Protein AF-A0A527G9A9-F1 (afdb_monomer_lite)

Radius of gyration: 15.25 Å; chains: 1; bounding box: 36×18×44 Å

pLDDT: mean 89.5, std 12.94, range [46.72, 98.25]

Foldseek 3Di:
DDQWDQDPVRDIAGDPVNVCVVCVVVQKAWPDKDWDQPDDDPNDTDIHIDTDIDHPDPVPPDD

Secondary structure (DSSP, 8-state):
--SEEE-TTS-EEEPHHHHHHHHHHTT-EEEEEEEEEEEEETTEEEEEEEEEEEPP-GGG---

Sequence (63 aa):
DGDFMLLPSRRYAHAQHYVRDVLAANGLSVLSLEPTVIRQDRGEHVNGLVVVAGAPNSARQRT

Structure (mmCIF, N/CA/C/O backbone):
data_AF-A0A527G9A9-F1
#
_entry.id   AF-A0A527G9A9-F1
#
loop_
_atom_site.group_PDB
_atom_site.id
_atom_site.type_symbol
_atom_site.label_atom_id
_atom_site.label_alt_id
_atom_site.label_comp_id
_atom_site.label_asym_id
_atom_site.label_entity_id
_atom_site.label_seq_id
_atom_site.pdbx_PDB_ins_code
_atom_site.Cartn_x
_atom_site.Cartn_y
_atom_site.Cartn_z
_atom_site.occupancy
_atom_site.B_iso_or_equiv
_atom_site.auth_seq_id
_atom_site.auth_comp_id
_atom_site.auth_asym_id
_atom_site.auth_atom_id
_atom_site.pdbx_PDB_model_num
ATOM 1 N N . ASP A 1 1 ? -6.880 -8.169 -13.724 1.00 54.06 1 ASP A N 1
ATOM 2 C CA . ASP A 1 1 ? -7.270 -7.691 -12.387 1.00 54.06 1 ASP A CA 1
ATOM 3 C C . ASP A 1 1 ? -7.026 -8.780 -11.369 1.00 54.06 1 ASP A C 1
ATOM 5 O O . ASP A 1 1 ? -7.697 -9.801 -11.393 1.00 54.06 1 ASP A O 1
ATOM 9 N N . GLY A 1 2 ? -5.973 -8.623 -10.576 1.00 80.12 2 GLY A N 1
ATOM 10 C CA . GLY A 1 2 ? -5.587 -9.564 -9.532 1.00 80.12 2 GLY A CA 1
ATOM 11 C C . GLY A 1 2 ? -5.124 -8.784 -8.311 1.00 80.12 2 GLY A C 1
ATOM 12 O O . GLY A 1 2 ? -4.710 -7.631 -8.429 1.00 80.12 2 GLY A O 1
ATOM 13 N N . ASP A 1 3 ? -5.221 -9.409 -7.149 1.00 92.94 3 ASP A N 1
ATOM 14 C CA . ASP A 1 3 ? -4.936 -8.792 -5.853 1.00 92.94 3 ASP A CA 1
ATOM 15 C C . ASP A 1 3 ? -3.497 -8.294 -5.733 1.00 92.94 3 ASP A C 1
ATOM 17 O O . ASP A 1 3 ? -3.212 -7.204 -5.228 1.00 92.94 3 ASP A O 1
ATOM 21 N N . PHE A 1 4 ? -2.577 -9.083 -6.271 1.00 94.06 4 PHE A N 1
ATOM 22 C CA . PHE A 1 4 ? -1.190 -8.713 -6.433 1.00 94.06 4 PHE A CA 1
ATOM 23 C C . PHE A 1 4 ? -0.555 -9.512 -7.566 1.00 94.06 4 PHE A C 1
ATOM 25 O O . PHE A 1 4 ? -1.066 -10.547 -7.994 1.00 94.06 4 PHE A O 1
ATOM 32 N N . MET A 1 5 ? 0.601 -9.051 -8.031 1.00 94.62 5 MET A N 1
ATOM 33 C CA . MET A 1 5 ? 1.436 -9.795 -8.967 1.00 94.62 5 MET A CA 1
ATOM 34 C C . MET A 1 5 ? 2.911 -9.665 -8.610 1.00 94.62 5 MET A C 1
ATOM 36 O O . MET A 1 5 ? 3.350 -8.625 -8.122 1.00 94.62 5 MET A O 1
ATOM 40 N N . LEU A 1 6 ? 3.693 -10.709 -8.877 1.00 92.44 6 LEU A N 1
ATOM 41 C CA . LEU A 1 6 ? 5.145 -10.644 -8.758 1.00 92.44 6 LEU A CA 1
ATOM 42 C C . LEU A 1 6 ? 5.731 -10.022 -10.030 1.00 92.44 6 LEU A C 1
ATOM 44 O O . LEU A 1 6 ? 5.596 -10.579 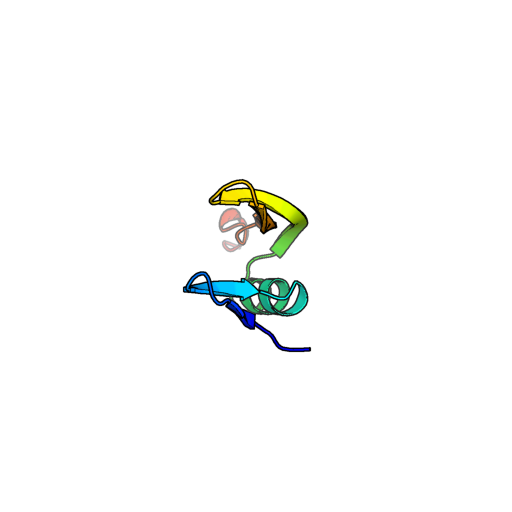-11.118 1.00 92.44 6 LEU A O 1
ATOM 48 N N . LEU A 1 7 ? 6.390 -8.871 -9.901 1.00 87.12 7 LEU A N 1
ATOM 49 C CA . LEU A 1 7 ? 7.052 -8.209 -11.024 1.00 87.12 7 LEU A CA 1
ATOM 50 C C . LEU A 1 7 ? 8.384 -8.897 -11.380 1.00 87.12 7 LEU A C 1
ATOM 52 O O . LEU A 1 7 ? 9.006 -9.510 -10.507 1.00 87.12 7 LEU A O 1
ATOM 56 N N . PRO A 1 8 ? 8.918 -8.706 -12.605 1.00 86.75 8 PRO A N 1
ATOM 57 C CA . PRO A 1 8 ? 10.262 -9.173 -12.978 1.00 86.75 8 PRO A CA 1
ATOM 58 C C . PRO A 1 8 ? 11.377 -8.680 -12.040 1.00 86.75 8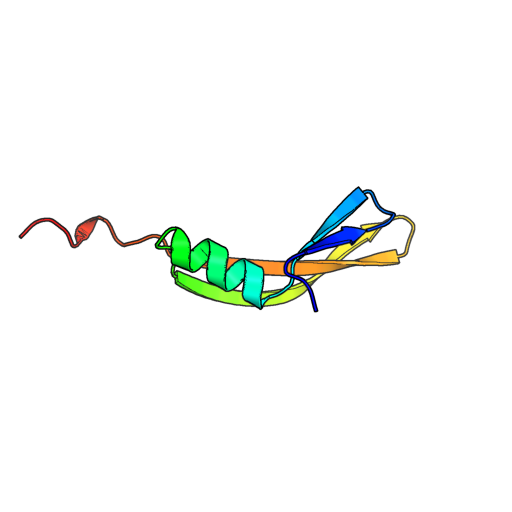 PRO A C 1
ATOM 60 O O . PRO A 1 8 ? 12.400 -9.340 -11.870 1.00 86.75 8 PRO A O 1
ATOM 63 N N . SER A 1 9 ? 11.154 -7.546 -11.365 1.00 81.19 9 SER A N 1
ATOM 64 C CA . SER A 1 9 ? 12.027 -7.001 -10.318 1.00 81.19 9 SER A CA 1
ATOM 65 C C . SER A 1 9 ? 11.997 -7.783 -8.991 1.00 81.19 9 SER A C 1
ATOM 67 O O . SER A 1 9 ? 12.658 -7.372 -8.036 1.00 81.19 9 SER A O 1
ATOM 69 N N . ARG A 1 10 ? 11.244 -8.893 -8.923 1.00 87.94 10 ARG A N 1
ATOM 70 C CA . ARG A 1 10 ? 11.021 -9.763 -7.751 1.00 87.94 10 ARG A CA 1
ATOM 71 C C . ARG A 1 10 ? 10.347 -9.065 -6.571 1.00 87.94 10 ARG A C 1
ATOM 73 O O . ARG A 1 10 ? 10.558 -9.431 -5.418 1.00 87.94 10 ARG A O 1
ATOM 80 N N . ARG A 1 11 ? 9.536 -8.050 -6.860 1.00 87.75 11 ARG A N 1
ATOM 81 C CA . ARG A 1 11 ? 8.721 -7.338 -5.872 1.00 87.75 11 ARG A CA 1
ATOM 82 C C . ARG A 1 11 ? 7.251 -7.508 -6.211 1.00 87.75 11 ARG A C 1
ATOM 84 O O . ARG A 1 11 ? 6.888 -7.466 -7.386 1.00 87.75 11 ARG A O 1
ATOM 91 N N . TYR A 1 12 ? 6.429 -7.704 -5.187 1.00 92.69 12 TYR A N 1
ATOM 92 C CA . TYR A 1 12 ? 4.986 -7.725 -5.363 1.00 92.69 12 TYR A CA 1
ATOM 93 C C . TYR A 1 12 ? 4.473 -6.316 -5.658 1.00 92.69 12 TYR A C 1
ATOM 95 O O . TYR A 1 12 ? 4.813 -5.362 -4.960 1.00 92.69 12 TYR A O 1
ATOM 103 N N . ALA A 1 13 ? 3.661 -6.198 -6.701 1.00 93.25 13 ALA A N 1
ATOM 104 C CA . ALA A 1 13 ? 2.799 -5.054 -6.930 1.00 93.25 13 ALA A CA 1
ATOM 105 C C . ALA A 1 13 ? 1.405 -5.411 -6.421 1.00 93.25 13 ALA A C 1
ATOM 107 O O . ALA A 1 13 ? 0.858 -6.440 -6.813 1.00 93.25 13 ALA A O 1
ATOM 108 N N . HIS A 1 14 ? 0.855 -4.575 -5.548 1.00 95.94 14 HIS A N 1
ATOM 109 C CA . HIS A 1 14 ? -0.457 -4.779 -4.945 1.00 95.94 14 HIS A CA 1
ATOM 110 C C . HIS A 1 14 ? -1.490 -3.870 -5.600 1.00 95.94 14 HIS A C 1
ATOM 112 O O . HIS A 1 14 ? -1.226 -2.686 -5.826 1.00 95.94 14 HIS A O 1
ATOM 118 N N . ALA A 1 15 ? -2.674 -4.410 -5.871 1.00 95.69 15 ALA A N 1
ATOM 119 C CA . ALA A 1 15 ? -3.809 -3.598 -6.263 1.00 95.69 15 ALA A CA 1
ATOM 120 C C . ALA A 1 15 ? -4.352 -2.819 -5.055 1.00 95.69 15 ALA A C 1
ATOM 122 O O . ALA A 1 15 ? -4.248 -3.259 -3.908 1.00 95.69 15 ALA A O 1
ATOM 123 N N . GLN A 1 16 ? -4.948 -1.650 -5.302 1.00 97.25 16 GLN A N 1
ATOM 124 C CA . GLN A 1 16 ? -5.471 -0.818 -4.216 1.00 97.25 16 GLN A CA 1
ATOM 125 C C . GLN A 1 16 ? -6.580 -1.523 -3.430 1.00 97.25 16 GLN A C 1
ATOM 127 O O . GLN A 1 16 ? -6.621 -1.392 -2.209 1.00 97.25 16 GLN A O 1
ATOM 132 N N . HIS A 1 17 ? -7.468 -2.258 -4.115 1.00 96.81 17 HIS A N 1
ATOM 133 C CA . HIS A 1 17 ? -8.565 -2.985 -3.470 1.00 96.81 17 HIS A CA 1
ATOM 134 C C . HIS A 1 17 ? -8.022 -4.040 -2.505 1.00 96.81 17 HIS A C 1
ATOM 136 O O . HIS A 1 17 ? -8.390 -4.019 -1.339 1.00 96.81 17 HIS A O 1
ATOM 142 N N . TYR A 1 18 ? -7.027 -4.825 -2.928 1.00 97.31 18 TYR A N 1
ATOM 143 C CA . TYR A 1 18 ? -6.382 -5.819 -2.072 1.00 97.31 18 TYR A CA 1
ATOM 144 C C . TYR A 1 18 ? -5.820 -5.206 -0.786 1.00 97.31 18 TYR A C 1
ATOM 146 O O . TYR A 1 18 ? -6.039 -5.725 0.305 1.00 97.31 18 TYR A O 1
ATOM 154 N N . VAL A 1 19 ? -5.128 -4.067 -0.885 1.00 97.75 19 VAL A N 1
ATOM 155 C CA . VAL A 1 19 ? -4.587 -3.392 0.303 1.00 97.75 19 VAL A CA 1
ATOM 156 C C . VAL A 1 19 ? -5.704 -2.915 1.236 1.00 97.75 19 VAL A C 1
ATOM 158 O O . VAL A 1 19 ? -5.571 -3.045 2.453 1.00 97.75 19 VAL A O 1
ATOM 161 N N . ARG A 1 20 ? -6.814 -2.394 0.695 1.00 97.81 20 ARG A N 1
ATOM 162 C CA . ARG A 1 20 ? -7.982 -1.989 1.498 1.00 97.81 20 ARG A CA 1
ATOM 163 C C . ARG A 1 20 ? -8.605 -3.181 2.215 1.00 97.81 20 ARG A C 1
ATOM 165 O O . ARG A 1 20 ? -8.860 -3.082 3.413 1.00 97.81 20 ARG A O 1
ATOM 172 N N . ASP A 1 21 ? -8.784 -4.290 1.509 1.00 97.44 21 ASP A N 1
ATOM 173 C CA . ASP A 1 21 ? -9.421 -5.496 2.033 1.00 97.44 21 ASP A CA 1
ATOM 174 C C . ASP A 1 21 ? -8.574 -6.138 3.136 1.00 97.44 21 ASP A C 1
ATOM 176 O O . ASP A 1 21 ? -9.087 -6.455 4.210 1.00 97.44 21 ASP A O 1
ATOM 180 N N . VAL A 1 22 ? -7.256 -6.246 2.928 1.00 97.50 22 VAL A N 1
ATOM 181 C CA . VAL A 1 22 ? -6.320 -6.760 3.940 1.00 97.50 22 VAL A CA 1
ATOM 182 C C . VAL A 1 22 ? -6.328 -5.884 5.192 1.00 97.50 22 VAL A C 1
ATOM 184 O O . VAL A 1 22 ? -6.377 -6.410 6.304 1.00 97.50 22 VAL A O 1
ATOM 187 N N . LEU A 1 23 ? -6.297 -4.557 5.045 1.00 97.81 23 LEU A N 1
ATOM 188 C CA . LEU A 1 23 ? -6.332 -3.649 6.195 1.00 97.81 23 LEU A CA 1
ATOM 189 C C . LEU A 1 23 ? -7.655 -3.765 6.961 1.00 97.81 23 LEU A C 1
ATOM 191 O O . LEU A 1 23 ? -7.636 -3.933 8.182 1.00 97.81 23 LEU A O 1
ATOM 195 N N . ALA A 1 24 ? -8.786 -3.768 6.253 1.00 97.25 24 ALA A N 1
ATOM 196 C CA . ALA A 1 24 ? -10.108 -3.911 6.853 1.00 97.25 24 ALA A CA 1
ATOM 197 C C . ALA A 1 24 ? -10.266 -5.248 7.596 1.00 97.25 24 ALA A C 1
ATOM 199 O O . ALA A 1 24 ? -10.739 -5.266 8.733 1.00 97.25 24 ALA A O 1
ATOM 200 N N . ALA A 1 25 ? -9.797 -6.353 7.007 1.00 97.31 25 ALA A N 1
ATOM 201 C CA . ALA A 1 25 ? -9.815 -7.677 7.631 1.00 97.31 25 ALA A CA 1
ATOM 202 C C . ALA A 1 25 ? -9.009 -7.740 8.943 1.00 97.31 25 ALA A C 1
ATOM 204 O O . ALA A 1 25 ? -9.276 -8.589 9.790 1.00 97.31 25 ALA A O 1
ATOM 205 N N . ASN A 1 26 ? -8.054 -6.824 9.137 1.00 96.56 26 ASN A N 1
ATOM 206 C CA . ASN A 1 26 ? -7.233 -6.710 10.344 1.00 96.56 26 ASN A CA 1
ATOM 207 C C . ASN A 1 26 ? -7.681 -5.567 11.278 1.00 96.56 26 ASN A C 1
ATOM 209 O O . ASN A 1 26 ? -6.946 -5.180 12.185 1.00 96.56 26 ASN A O 1
ATOM 213 N N . GLY A 1 27 ? -8.877 -5.004 11.068 1.00 96.12 27 GLY A N 1
ATOM 214 C CA . GLY A 1 27 ? -9.431 -3.939 11.910 1.00 96.12 27 GLY A CA 1
ATOM 215 C C . GLY A 1 27 ? -8.763 -2.573 11.727 1.00 96.12 27 GLY A C 1
ATOM 216 O O . GLY A 1 27 ? -8.979 -1.672 12.535 1.00 96.12 27 GLY A O 1
ATOM 217 N N . LEU A 1 28 ? -7.958 -2.397 10.679 1.00 97.75 28 LEU A N 1
ATOM 218 C CA . LEU A 1 28 ? -7.299 -1.136 10.362 1.00 97.75 28 LEU A CA 1
ATOM 219 C C . LEU A 1 28 ? -8.170 -0.321 9.403 1.00 97.75 28 LEU A C 1
ATOM 221 O O . LEU A 1 28 ? -8.626 -0.816 8.374 1.00 97.75 28 LEU A O 1
ATOM 225 N N . SER A 1 29 ? -8.375 0.957 9.718 1.00 97.12 29 SER A N 1
ATOM 226 C CA . SER A 1 29 ? -9.088 1.883 8.829 1.00 97.12 29 SER A CA 1
ATOM 227 C C . SER A 1 29 ? -8.106 2.590 7.902 1.00 97.12 29 SER A C 1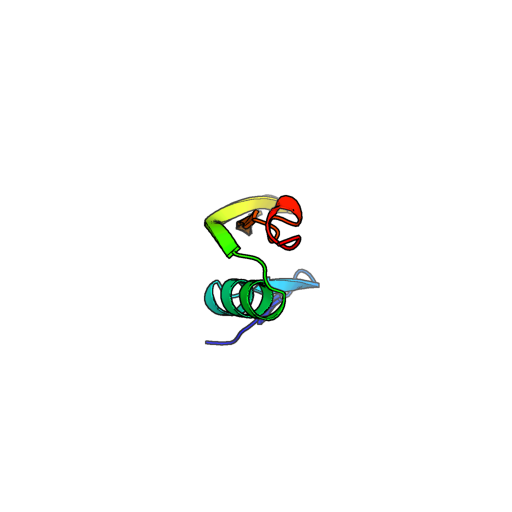
ATOM 229 O O . SER A 1 29 ? -7.127 3.165 8.370 1.00 97.12 29 SER A O 1
ATOM 231 N N . VAL A 1 30 ? -8.361 2.591 6.594 1.00 97.88 30 VAL A N 1
ATOM 232 C CA . VAL A 1 30 ? -7.527 3.330 5.632 1.00 97.88 30 VAL A CA 1
ATOM 233 C C . VAL A 1 30 ? -7.828 4.826 5.741 1.00 97.88 30 VAL A C 1
ATOM 235 O O . VAL A 1 30 ? -8.941 5.249 5.444 1.00 97.88 30 VAL A O 1
ATOM 238 N N . LEU A 1 31 ? -6.838 5.620 6.151 1.00 98.00 31 LEU A N 1
ATOM 239 C CA . LEU A 1 31 ? -6.934 7.080 6.260 1.00 98.00 31 LEU A CA 1
ATOM 240 C C . LEU A 1 31 ? -6.530 7.767 4.951 1.00 98.00 31 LEU A C 1
ATOM 242 O O . LEU A 1 31 ? -7.164 8.731 4.535 1.00 98.00 31 LEU A O 1
ATOM 246 N N . SER A 1 32 ? -5.507 7.241 4.277 1.00 98.19 32 SER A N 1
ATOM 247 C CA . SER A 1 32 ? -5.146 7.623 2.911 1.00 98.19 32 SER A CA 1
ATOM 248 C C . SER A 1 32 ? -4.511 6.445 2.175 1.00 98.19 32 SER A C 1
ATOM 250 O O . SER A 1 32 ? -3.916 5.554 2.785 1.00 98.19 32 SER A O 1
ATOM 252 N N . LEU A 1 33 ? -4.680 6.419 0.854 1.00 98.25 33 LEU A N 1
ATOM 253 C CA . LEU A 1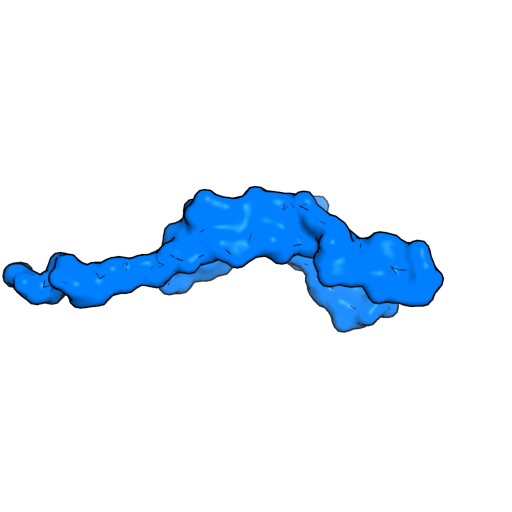 33 ? -4.040 5.457 -0.035 1.00 98.25 33 LEU A CA 1
ATOM 254 C C . LEU A 1 33 ? -3.901 6.098 -1.409 1.00 98.25 33 LEU A C 1
ATOM 256 O O . LEU A 1 33 ? -4.913 6.424 -2.031 1.00 98.25 33 LEU A O 1
ATOM 260 N N . GLU A 1 34 ? -2.668 6.249 -1.878 1.00 97.62 34 GLU A N 1
ATOM 261 C CA . GLU A 1 34 ? -2.371 6.919 -3.143 1.00 97.62 34 GLU A CA 1
ATOM 262 C C . GLU A 1 34 ? -1.240 6.222 -3.916 1.00 97.62 34 GLU A C 1
ATOM 264 O O . GLU A 1 34 ? -0.253 5.783 -3.314 1.00 97.62 34 GLU A O 1
ATOM 269 N N . PRO A 1 35 ? -1.358 6.097 -5.252 1.00 96.25 35 PRO A N 1
ATOM 270 C CA . PRO A 1 35 ? -0.246 5.701 -6.107 1.00 96.25 35 PRO A CA 1
ATOM 271 C C . PRO A 1 35 ? 0.853 6.758 -6.131 1.00 96.25 35 PRO A C 1
ATOM 273 O O . PRO A 1 35 ? 0.572 7.945 -6.273 1.00 96.25 35 PRO A O 1
ATOM 276 N N . THR A 1 36 ? 2.110 6.326 -6.064 1.00 96.56 36 THR A N 1
ATOM 277 C CA . THR A 1 36 ? 3.262 7.226 -6.203 1.00 96.56 36 THR A CA 1
ATOM 278 C C . THR A 1 36 ? 4.509 6.491 -6.696 1.00 96.56 36 THR A C 1
ATOM 280 O O . THR A 1 36 ? 4.554 5.258 -6.726 1.00 96.56 36 THR A O 1
ATOM 283 N N . VAL A 1 37 ? 5.548 7.249 -7.053 1.00 94.50 37 VAL A N 1
ATOM 284 C CA . VAL A 1 37 ? 6.898 6.723 -7.279 1.00 94.50 37 VAL A CA 1
ATOM 285 C C . VAL A 1 37 ? 7.566 6.537 -5.920 1.00 94.50 37 VAL A C 1
ATOM 287 O O . VAL A 1 37 ? 7.896 7.505 -5.241 1.00 94.50 37 VAL A O 1
ATOM 290 N N . ILE A 1 38 ? 7.788 5.286 -5.521 1.00 92.50 38 ILE A N 1
ATOM 291 C CA . ILE A 1 38 ? 8.346 4.962 -4.198 1.00 92.50 38 ILE A CA 1
ATOM 292 C C . ILE A 1 38 ? 9.876 4.897 -4.191 1.00 92.50 38 ILE A C 1
ATOM 294 O O . ILE A 1 38 ? 10.489 4.958 -3.128 1.00 92.50 38 ILE A O 1
ATOM 298 N N . ARG A 1 39 ? 10.505 4.741 -5.364 1.00 91.00 39 ARG A N 1
ATOM 299 C CA . ARG A 1 39 ? 11.965 4.778 -5.550 1.00 91.00 39 ARG A CA 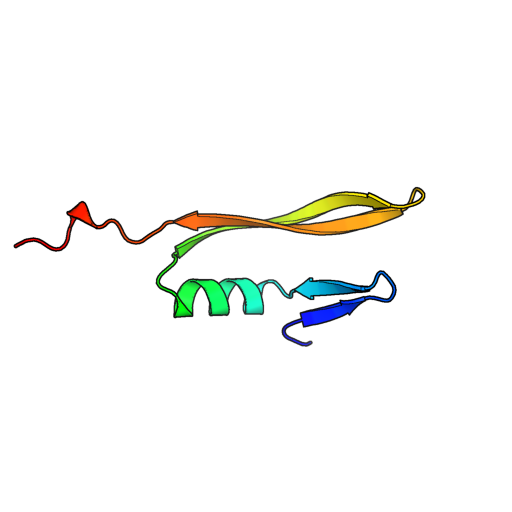1
ATOM 300 C C . ARG A 1 39 ? 12.338 4.846 -7.031 1.00 91.00 39 ARG A C 1
ATOM 302 O O . ARG A 1 39 ? 11.514 4.578 -7.903 1.00 91.00 39 ARG A O 1
ATOM 309 N N . GLN A 1 40 ? 13.620 5.093 -7.273 1.00 92.00 40 GLN A N 1
ATOM 310 C CA . GLN A 1 40 ? 14.290 4.860 -8.551 1.00 92.00 40 GLN A CA 1
ATOM 311 C C . GLN A 1 40 ? 15.022 3.510 -8.519 1.00 92.00 40 GLN A C 1
ATOM 313 O O . GLN A 1 40 ? 15.615 3.145 -7.500 1.00 92.00 40 GLN A O 1
ATOM 318 N N . ASP A 1 41 ? 14.999 2.767 -9.622 1.00 87.44 41 ASP A N 1
ATOM 319 C CA . ASP A 1 41 ? 15.770 1.533 -9.804 1.00 87.44 41 ASP A CA 1
ATOM 320 C C . ASP A 1 41 ? 16.382 1.508 -11.198 1.00 87.44 41 ASP A C 1
ATOM 322 O O . ASP A 1 41 ? 15.663 1.437 -12.187 1.00 87.44 41 ASP A O 1
ATOM 326 N N . ARG A 1 42 ? 17.714 1.586 -11.285 1.00 88.81 42 ARG A N 1
ATOM 327 C CA . ARG A 1 42 ? 18.439 1.629 -12.571 1.00 88.81 42 ARG A CA 1
ATOM 328 C C . ARG A 1 42 ? 17.932 2.722 -13.527 1.00 88.81 42 ARG A C 1
ATOM 330 O O . ARG A 1 42 ? 17.924 2.525 -14.734 1.00 88.81 42 ARG A O 1
ATOM 337 N N . GLY A 1 43 ? 17.529 3.867 -12.976 1.00 90.50 43 GLY A N 1
ATOM 338 C CA . GLY A 1 43 ? 16.991 4.997 -13.741 1.00 90.50 43 GLY A CA 1
ATOM 339 C C . GLY A 1 43 ? 15.496 4.905 -14.051 1.00 90.50 43 GLY A C 1
ATOM 340 O O . GLY A 1 43 ? 14.950 5.858 -14.594 1.00 90.50 43 GLY A O 1
ATOM 341 N N . GLU A 1 44 ? 14.834 3.810 -13.670 1.00 89.56 44 GLU A N 1
ATOM 342 C CA . GLU A 1 44 ? 13.399 3.628 -13.869 1.00 89.56 44 GLU A CA 1
ATOM 343 C C . GLU A 1 44 ? 12.602 3.931 -12.601 1.00 89.56 44 GLU A C 1
ATOM 345 O O . GLU A 1 44 ? 12.972 3.543 -11.483 1.00 89.56 44 GLU A O 1
ATOM 350 N N . HIS A 1 45 ? 11.444 4.560 -12.796 1.00 91.88 45 HIS A N 1
ATOM 351 C CA . HIS A 1 45 ? 10.471 4.761 -11.736 1.00 91.88 45 HIS A CA 1
ATOM 352 C C . HIS A 1 45 ? 9.898 3.430 -11.267 1.00 91.88 45 HIS A C 1
ATOM 354 O O . HIS A 1 45 ? 9.404 2.617 -12.048 1.00 91.88 45 HIS A O 1
ATOM 360 N N . VAL A 1 46 ? 9.880 3.242 -9.952 1.00 89.69 46 VAL A N 1
ATOM 361 C CA . VAL A 1 46 ? 9.168 2.131 -9.334 1.00 89.69 46 VAL A CA 1
ATOM 362 C C . VAL A 1 46 ? 7.915 2.684 -8.691 1.00 89.69 46 VAL A C 1
ATOM 364 O O . VAL A 1 46 ? 7.978 3.372 -7.671 1.00 89.69 46 VAL A O 1
ATOM 367 N N . ASN A 1 47 ? 6.779 2.364 -9.298 1.00 91.69 47 ASN A N 1
ATOM 368 C CA . ASN A 1 47 ? 5.471 2.740 -8.785 1.00 91.69 47 ASN A CA 1
ATOM 369 C C . ASN A 1 47 ? 5.078 1.844 -7.605 1.00 91.69 47 ASN A C 1
ATOM 371 O O . ASN A 1 47 ? 5.378 0.649 -7.580 1.00 91.69 47 ASN A O 1
ATOM 375 N N . GLY A 1 48 ? 4.389 2.426 -6.633 1.00 93.81 48 GLY A N 1
ATOM 376 C CA . GLY A 1 48 ? 3.854 1.741 -5.466 1.00 93.81 48 GLY A CA 1
ATOM 377 C C . GLY A 1 48 ? 2.687 2.511 -4.861 1.00 93.81 48 GLY A C 1
ATOM 378 O O . GLY A 1 48 ? 2.163 3.440 -5.474 1.00 93.81 48 GLY A O 1
ATOM 379 N N . LEU A 1 49 ? 2.286 2.112 -3.656 1.00 96.69 49 LEU A N 1
ATOM 380 C CA . LEU A 1 49 ? 1.237 2.771 -2.884 1.00 96.69 49 LEU A CA 1
ATOM 381 C C . LEU A 1 49 ? 1.837 3.348 -1.602 1.00 96.69 49 LEU A C 1
ATOM 383 O O . LEU A 1 49 ? 2.547 2.641 -0.886 1.00 96.69 49 LEU A O 1
ATOM 387 N N . VAL A 1 50 ? 1.517 4.603 -1.296 1.00 97.44 50 VAL A N 1
ATOM 388 C CA . VAL A 1 50 ? 1.668 5.162 0.052 1.00 97.44 50 VAL A CA 1
ATOM 389 C C . VAL A 1 50 ? 0.335 5.003 0.763 1.00 97.44 50 VAL A C 1
ATOM 391 O O . VAL A 1 50 ? -0.712 5.341 0.213 1.00 97.44 50 VAL A O 1
ATOM 394 N N . VAL A 1 51 ? 0.374 4.436 1.967 1.00 98.12 51 VAL A N 1
ATOM 395 C CA . VAL A 1 51 ? -0.822 4.069 2.726 1.00 98.12 51 VAL A CA 1
ATOM 396 C C . VAL A 1 51 ? -0.668 4.546 4.158 1.00 98.12 51 VAL A C 1
ATOM 398 O O . VAL A 1 51 ? 0.319 4.226 4.819 1.00 98.12 51 VAL A O 1
ATOM 401 N N . VAL A 1 52 ? -1.666 5.272 4.648 1.00 98.12 52 VAL A N 1
ATOM 402 C CA . VAL A 1 52 ? -1.791 5.622 6.062 1.00 98.12 52 VAL A CA 1
ATOM 403 C C . VAL A 1 52 ? -3.004 4.889 6.609 1.00 98.12 52 VAL A C 1
ATOM 405 O O . VAL A 1 52 ? -4.108 5.021 6.080 1.00 98.12 52 VAL A O 1
ATOM 408 N N . ALA A 1 53 ? -2.803 4.112 7.672 1.00 98.25 53 ALA A N 1
ATOM 409 C CA . ALA A 1 53 ? -3.853 3.339 8.319 1.00 98.25 53 ALA A CA 1
ATOM 410 C C . ALA A 1 53 ? -3.962 3.699 9.804 1.00 98.25 53 ALA A C 1
ATOM 412 O O . ALA A 1 53 ? -2.959 3.893 10.489 1.00 98.25 53 ALA A O 1
ATOM 413 N N . GLY A 1 54 ? -5.194 3.787 10.294 1.00 96.94 54 GLY A N 1
ATOM 414 C CA . GLY A 1 54 ? -5.513 4.004 11.696 1.00 96.94 54 GLY A CA 1
ATOM 415 C C . GLY A 1 54 ? -5.733 2.679 12.412 1.00 96.94 54 GLY A C 1
ATOM 416 O O . GLY A 1 54 ? -6.541 1.858 11.970 1.00 96.94 54 GLY A O 1
ATOM 417 N N . ALA A 1 55 ? -5.040 2.494 13.535 1.00 94.38 55 ALA A N 1
ATOM 418 C CA . ALA A 1 55 ? -5.335 1.418 14.470 1.00 94.38 55 ALA A CA 1
ATOM 419 C C . ALA A 1 55 ? -6.652 1.691 15.219 1.00 94.38 55 ALA A C 1
ATOM 421 O O . ALA A 1 55 ? -6.978 2.858 15.470 1.00 94.38 55 ALA A O 1
ATOM 422 N N . PRO A 1 56 ? -7.395 0.645 15.626 1.00 86.88 56 PRO A N 1
ATOM 423 C CA . PRO A 1 56 ? -8.520 0.810 16.534 1.00 86.88 56 PRO A CA 1
ATOM 424 C C . PRO A 1 56 ? -8.067 1.557 17.789 1.00 86.88 56 PRO A C 1
ATOM 426 O O . PRO A 1 56 ? -7.062 1.200 18.406 1.00 86.88 56 PRO A O 1
ATOM 429 N N . ASN A 1 57 ? -8.809 2.587 18.190 1.00 81.19 57 ASN A N 1
ATOM 430 C CA . ASN A 1 57 ? -8.492 3.306 19.415 1.00 81.19 57 ASN A CA 1
ATOM 431 C C . ASN A 1 57 ? -8.842 2.424 20.627 1.00 81.19 57 ASN A C 1
ATOM 433 O O . ASN A 1 57 ? -10.011 2.278 20.992 1.00 81.19 57 ASN A O 1
ATOM 437 N N . SER A 1 58 ? -7.828 1.835 21.259 1.00 68.19 58 SER A N 1
ATOM 438 C CA . SER A 1 58 ? -7.968 0.946 22.419 1.00 68.19 58 SER A CA 1
ATOM 439 C C . SER A 1 58 ? -8.481 1.659 23.680 1.00 68.19 58 SER A C 1
ATOM 441 O O . SER A 1 58 ? -8.905 1.005 24.631 1.00 68.19 58 SER A O 1
ATOM 443 N N . ALA A 1 59 ? -8.547 2.995 23.682 1.00 62.28 59 ALA A N 1
ATOM 444 C CA . ALA A 1 59 ? -9.100 3.779 24.786 1.00 62.28 59 ALA A CA 1
ATOM 445 C C . ALA A 1 59 ? -10.639 3.719 24.905 1.00 62.28 59 ALA A C 1
ATOM 447 O O . ALA A 1 59 ? -11.180 4.166 25.913 1.00 62.28 59 ALA A O 1
ATOM 448 N N . ARG A 1 60 ? -11.359 3.170 23.912 1.00 56.88 60 ARG A N 1
ATOM 449 C CA . ARG A 1 60 ? -12.837 3.191 23.864 1.00 56.88 60 ARG A CA 1
ATOM 450 C C . ARG A 1 60 ? -13.526 1.885 24.291 1.00 56.88 60 ARG A C 1
ATOM 452 O O . ARG A 1 60 ? -14.739 1.792 24.167 1.00 56.88 60 ARG A O 1
ATOM 459 N N . GLN A 1 61 ? -12.776 0.891 24.779 1.00 53.47 61 GLN A N 1
ATOM 460 C CA . GLN A 1 61 ? -13.286 -0.460 25.094 1.00 53.47 61 GLN A 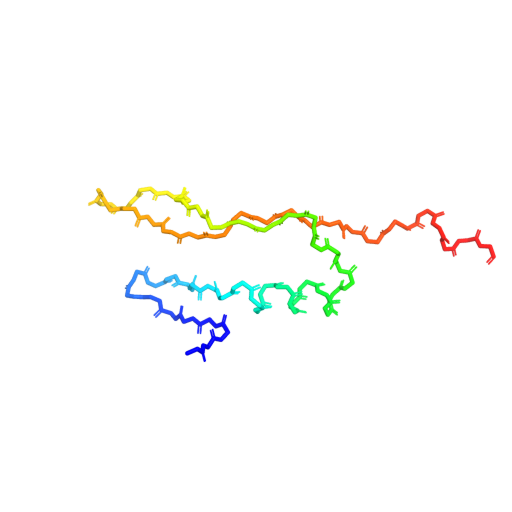CA 1
ATOM 461 C C . GLN A 1 61 ? -13.430 -0.770 26.600 1.00 53.47 61 GLN A C 1
ATOM 463 O O . GLN A 1 61 ? -13.558 -1.930 26.975 1.00 53.47 61 GLN A O 1
ATOM 468 N N . ARG A 1 62 ? -13.418 0.237 27.484 1.00 48.59 62 ARG A N 1
ATOM 469 C CA . ARG A 1 62 ? -13.704 0.055 28.921 1.00 48.59 62 ARG A CA 1
ATOM 470 C C . ARG A 1 62 ? -14.912 0.886 29.347 1.00 48.59 62 ARG A C 1
ATOM 472 O O . ARG A 1 62 ? -14.733 1.975 29.882 1.00 48.59 62 ARG A O 1
ATOM 479 N N . THR A 1 63 ? -16.109 0.365 29.108 1.00 46.72 63 THR A N 1
ATOM 480 C CA . THR A 1 63 ? -17.352 0.735 29.808 1.00 46.72 63 THR A CA 1
ATOM 481 C C . THR A 1 63 ? -18.239 -0.485 29.884 1.00 46.72 63 THR A C 1
ATOM 483 O O . THR A 1 63 ? -18.374 -1.129 28.818 1.00 46.72 63 THR A O 1
#